Protein AF-A0A8E0R5C3-F1 (afdb_monomer_lite)

Structure (mmCIF, N/CA/C/O backbone):
data_AF-A0A8E0R5C3-F1
#
_entry.id   AF-A0A8E0R5C3-F1
#
loop_
_atom_site.group_PDB
_atom_site.id
_atom_site.type_symbol
_atom_site.label_atom_id
_atom_site.label_alt_id
_atom_site.label_comp_id
_atom_site.label_asym_id
_atom_site.label_entity_id
_atom_site.label_seq_id
_atom_site.pdbx_PDB_ins_code
_atom_site.Cartn_x
_atom_site.Cartn_y
_atom_site.Cartn_z
_atom_site.occupancy
_atom_site.B_iso_or_equiv
_atom_site.auth_seq_id
_atom_site.auth_comp_id
_atom_site.auth_asym_id
_atom_site.auth_atom_id
_atom_site.pdbx_PDB_model_num
ATOM 1 N N . MET A 1 1 ? -10.863 15.757 -6.243 1.00 49.06 1 MET A N 1
ATOM 2 C CA . MET A 1 1 ? -9.593 15.259 -5.676 1.00 49.06 1 MET A CA 1
ATOM 3 C C . MET A 1 1 ? -9.547 15.719 -4.234 1.00 49.06 1 MET A C 1
ATOM 5 O O . MET A 1 1 ? -9.753 16.904 -4.004 1.00 49.06 1 MET A O 1
ATOM 9 N N . ILE A 1 2 ? -9.385 14.805 -3.284 1.00 59.47 2 ILE A N 1
ATOM 10 C CA . ILE A 1 2 ? -9.263 15.163 -1.868 1.00 59.47 2 ILE A CA 1
ATOM 11 C C . ILE A 1 2 ? -7.774 15.401 -1.629 1.00 59.47 2 ILE A C 1
ATOM 13 O O . ILE A 1 2 ? -6.978 14.485 -1.808 1.00 59.47 2 ILE A O 1
ATOM 17 N N . TYR A 1 3 ? -7.398 16.637 -1.314 1.00 68.12 3 TYR A N 1
ATOM 18 C CA . TYR A 1 3 ? -6.033 16.991 -0.935 1.00 68.12 3 TYR A CA 1
ATOM 19 C C . TYR A 1 3 ? -5.953 16.993 0.597 1.00 68.12 3 TYR A C 1
ATOM 21 O O . TYR A 1 3 ? -6.771 17.646 1.242 1.00 68.12 3 TYR A O 1
ATOM 29 N N . GLY A 1 4 ? -5.000 16.262 1.182 1.00 75.62 4 GLY A N 1
ATOM 30 C CA . GLY A 1 4 ? -4.830 16.146 2.638 1.00 75.62 4 GLY A CA 1
ATOM 31 C C . GLY A 1 4 ? -5.067 14.730 3.171 1.00 75.62 4 GLY A C 1
ATOM 32 O O . GLY A 1 4 ? -5.114 13.775 2.401 1.00 75.62 4 GLY A O 1
ATOM 33 N N . ASN A 1 5 ? -5.181 14.591 4.496 1.00 83.88 5 ASN A N 1
ATOM 34 C CA . ASN A 1 5 ? -5.381 13.295 5.146 1.00 83.88 5 ASN A CA 1
ATOM 35 C C . ASN A 1 5 ? -6.845 12.826 4.986 1.00 83.88 5 ASN A C 1
ATOM 37 O O . ASN A 1 5 ? -7.733 13.417 5.609 1.00 83.88 5 ASN A O 1
ATOM 41 N N . PRO A 1 6 ? -7.123 11.760 4.209 1.00 85.19 6 PRO A N 1
ATOM 42 C CA . PRO A 1 6 ? -8.486 11.278 3.995 1.00 85.19 6 PRO A CA 1
ATOM 43 C C . PRO A 1 6 ? -9.127 10.695 5.265 1.00 85.19 6 PRO A C 1
ATOM 45 O O . PRO A 1 6 ? -10.352 10.595 5.323 1.00 85.19 6 PRO A O 1
ATOM 48 N N . LEU A 1 7 ? -8.345 10.368 6.304 1.00 88.44 7 LEU A N 1
ATOM 49 C CA . LEU A 1 7 ? -8.871 9.913 7.597 1.00 88.44 7 LEU A CA 1
ATOM 50 C C . LEU A 1 7 ? -9.778 10.958 8.258 1.00 88.44 7 LEU A C 1
ATOM 52 O O . LEU A 1 7 ? -10.740 10.578 8.919 1.00 88.44 7 LEU A O 1
ATOM 56 N N . LEU A 1 8 ? -9.550 12.255 8.015 1.00 88.75 8 LEU A N 1
ATOM 57 C CA . LEU A 1 8 ? -10.394 13.331 8.553 1.00 88.75 8 LEU A CA 1
ATOM 58 C C . LEU A 1 8 ? -11.851 13.230 8.073 1.00 88.75 8 LEU A C 1
ATOM 60 O O . LEU A 1 8 ? -12.776 13.638 8.776 1.00 88.75 8 LEU A O 1
ATOM 64 N N . LEU A 1 9 ? -12.082 12.663 6.887 1.00 88.94 9 LEU A N 1
ATOM 65 C CA . LEU A 1 9 ? -13.431 12.452 6.355 1.00 88.94 9 LEU A CA 1
ATOM 66 C C . LEU A 1 9 ? -14.145 11.304 7.067 1.00 88.94 9 LEU A C 1
ATOM 68 O O . LEU A 1 9 ? -15.343 11.388 7.327 1.00 88.94 9 LEU A O 1
ATOM 72 N N . VAL A 1 10 ? -13.397 10.262 7.427 1.00 92.06 10 VAL A N 1
ATOM 73 C CA . VAL A 1 10 ? -13.918 9.145 8.221 1.00 92.06 10 VAL A CA 1
ATOM 74 C C . VAL A 1 10 ? -14.226 9.621 9.641 1.00 92.06 10 VAL A C 1
ATOM 76 O O . VAL A 1 10 ? -15.318 9.384 10.148 1.00 92.06 10 VAL A O 1
ATOM 79 N N . GLN A 1 11 ? -13.309 10.374 10.254 1.00 91.75 11 GLN A N 1
ATOM 80 C CA . GLN A 1 11 ? -13.478 10.928 11.604 1.00 91.75 11 GLN A CA 1
ATOM 81 C C . GLN A 1 11 ? -14.645 11.922 11.706 1.00 91.75 11 GLN A C 1
ATOM 83 O O . GLN A 1 11 ? -15.310 11.982 12.735 1.00 91.75 11 GLN A O 1
ATOM 88 N N . SER A 1 12 ? -14.930 12.677 10.640 1.00 91.94 12 SER A N 1
ATOM 89 C CA . SER A 1 12 ? -16.087 13.587 10.578 1.00 91.94 12 SER A CA 1
ATOM 90 C C . SER A 1 12 ? -17.410 12.897 10.224 1.00 91.94 12 SER A C 1
ATOM 92 O O . SER A 1 12 ? -18.440 13.564 10.145 1.00 91.94 12 SER A O 1
ATOM 94 N N . GLY A 1 13 ? -17.413 11.575 10.019 1.00 91.69 13 GLY A N 1
ATOM 95 C CA . GLY A 1 13 ? -18.620 10.811 9.695 1.00 91.69 13 GLY A CA 1
ATOM 96 C C . GLY A 1 13 ? -19.142 11.031 8.272 1.00 91.69 13 GLY A C 1
ATOM 97 O O . GLY A 1 13 ? -20.280 10.674 7.977 1.00 91.69 13 GLY A O 1
ATOM 98 N N . LEU A 1 14 ? -18.328 11.603 7.378 1.00 90.25 14 LEU A N 1
ATOM 99 C CA . LEU A 1 14 ? -18.708 11.903 5.993 1.00 90.25 14 LEU A CA 1
ATOM 100 C C . LEU A 1 14 ? -18.592 10.692 5.053 1.00 90.25 14 LEU A C 1
ATOM 102 O O . LEU A 1 14 ? -18.935 10.794 3.875 1.00 90.25 14 LEU A O 1
ATOM 106 N N . GLY A 1 15 ? -18.122 9.546 5.550 1.00 89.25 15 GLY A N 1
ATOM 107 C CA . GLY A 1 15 ? -18.089 8.296 4.799 1.00 89.25 15 GLY A CA 1
ATOM 108 C C . GLY A 1 15 ? -17.063 7.294 5.320 1.00 89.25 15 GLY A C 1
ATOM 109 O O . GLY A 1 15 ? -16.500 7.453 6.401 1.00 89.25 15 GLY A O 1
ATOM 110 N N . ASN A 1 16 ? -16.814 6.265 4.509 1.00 92.25 16 ASN A N 1
ATOM 111 C CA . ASN A 1 16 ? -15.807 5.235 4.758 1.00 92.25 16 ASN A CA 1
ATOM 112 C C . ASN A 1 16 ? -14.660 5.357 3.749 1.00 92.25 16 ASN A C 1
ATOM 114 O O . ASN A 1 16 ? -14.870 5.774 2.609 1.00 92.25 16 ASN A O 1
ATOM 118 N N . LEU A 1 17 ? -13.462 4.943 4.158 1.00 91.81 17 LEU A N 1
ATOM 119 C CA . LEU A 1 17 ? -12.274 4.908 3.310 1.00 91.81 17 LEU A CA 1
ATOM 120 C C . LEU A 1 17 ? -11.857 3.457 3.062 1.00 91.81 17 LEU A C 1
ATOM 122 O O . LEU A 1 17 ? -11.626 2.711 4.011 1.00 91.81 17 LEU A O 1
ATOM 126 N N . LEU A 1 18 ? -11.712 3.085 1.790 1.00 92.75 18 LEU A N 1
ATOM 127 C CA . LEU A 1 18 ? -11.019 1.862 1.399 1.00 92.75 18 LEU A CA 1
ATOM 128 C C . LEU A 1 18 ? -9.556 2.202 1.108 1.00 92.75 18 LEU A C 1
ATOM 130 O O . LEU A 1 18 ? -9.272 3.109 0.326 1.00 92.75 18 LEU A O 1
ATOM 134 N N . VAL A 1 19 ? -8.635 1.494 1.753 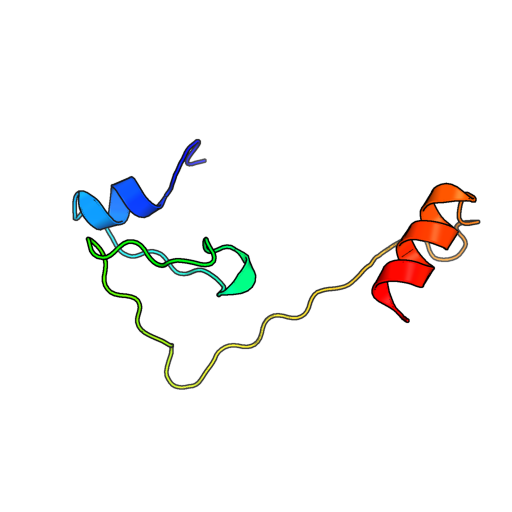1.00 90.88 19 VAL A N 1
ATOM 135 C CA . VAL A 1 19 ? -7.196 1.772 1.700 1.00 90.88 19 VAL A CA 1
ATOM 136 C C . VAL A 1 19 ? -6.412 0.480 1.905 1.00 90.88 19 VAL A C 1
ATOM 138 O O . VAL A 1 19 ? -6.898 -0.449 2.551 1.00 90.88 19 VAL A O 1
ATOM 141 N N . THR A 1 20 ? -5.206 0.412 1.350 1.00 91.75 20 THR A N 1
ATOM 142 C CA . THR A 1 20 ? -4.290 -0.711 1.557 1.00 91.75 20 THR A CA 1
ATOM 143 C C . THR A 1 20 ? -3.419 -0.474 2.792 1.00 91.75 20 THR A C 1
ATOM 145 O O . THR A 1 20 ? -3.144 0.664 3.180 1.00 91.75 20 THR A O 1
ATOM 148 N N . ARG A 1 21 ? -2.993 -1.553 3.458 1.00 88.25 21 ARG A N 1
ATOM 149 C CA . ARG A 1 21 ? -2.277 -1.461 4.743 1.00 88.25 21 ARG A CA 1
ATOM 150 C C . ARG A 1 21 ? -0.954 -0.693 4.645 1.00 88.25 21 ARG A C 1
ATOM 152 O O . ARG A 1 21 ? -0.574 -0.036 5.608 1.00 88.25 21 ARG A O 1
ATOM 159 N N . ASP A 1 22 ? -0.274 -0.786 3.512 1.00 89.56 22 ASP A N 1
ATOM 160 C CA . ASP A 1 22 ? 1.005 -0.135 3.214 1.00 89.56 22 ASP A CA 1
ATOM 161 C C . ASP A 1 22 ? 0.898 1.389 3.047 1.00 89.56 22 ASP A C 1
ATOM 163 O O . ASP A 1 22 ? 1.894 2.088 3.205 1.00 89.56 22 ASP A O 1
ATOM 167 N N . LEU A 1 23 ? -0.306 1.916 2.794 1.00 88.06 23 LEU A N 1
ATOM 168 C CA . LEU A 1 23 ? -0.569 3.358 2.738 1.00 88.06 23 LEU A CA 1
ATOM 169 C C . LEU A 1 23 ? -0.904 3.965 4.110 1.00 88.06 23 LEU A C 1
ATOM 171 O O . LEU A 1 23 ? -1.074 5.180 4.221 1.00 88.06 23 LEU A O 1
ATOM 175 N N . LEU A 1 24 ? -1.026 3.141 5.154 1.00 87.75 24 LEU A N 1
ATOM 176 C CA . LEU A 1 24 ? -1.295 3.591 6.516 1.00 87.75 24 LEU A CA 1
ATOM 17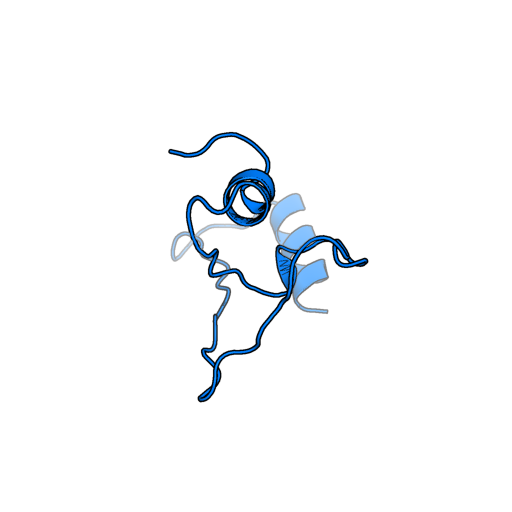7 C C . LEU A 1 24 ? 0.002 3.821 7.287 1.00 87.75 24 LEU A C 1
ATOM 179 O O . LEU A 1 24 ? 1.015 3.159 7.060 1.00 87.75 24 LEU A O 1
ATOM 183 N N . ALA A 1 25 ? -0.055 4.729 8.261 1.00 87.25 25 ALA A N 1
ATOM 184 C CA . ALA A 1 25 ? 1.021 4.870 9.229 1.00 87.25 25 ALA A CA 1
ATOM 185 C C . ALA A 1 25 ? 1.255 3.535 9.980 1.00 87.25 25 ALA A C 1
ATOM 187 O O . ALA A 1 25 ? 0.327 2.727 10.125 1.00 87.25 25 ALA A O 1
ATOM 188 N N . PRO A 1 26 ? 2.485 3.276 10.468 1.00 88.94 26 PRO A N 1
ATOM 189 C CA . PRO A 1 26 ? 2.778 2.066 11.237 1.00 88.94 26 PRO A CA 1
ATOM 190 C C . PRO A 1 26 ? 1.846 1.903 12.444 1.00 88.94 26 PRO A C 1
ATOM 192 O O . PRO A 1 26 ? 1.328 0.811 12.690 1.00 88.94 26 PRO A O 1
ATOM 195 N N . GLU A 1 27 ? 1.593 3.011 13.141 1.00 91.81 27 GLU A N 1
ATOM 196 C CA . GLU A 1 27 ? 0.636 3.109 14.234 1.00 91.81 27 GLU A CA 1
ATOM 197 C C . GLU A 1 27 ? -0.715 3.603 13.705 1.00 91.81 27 GLU A C 1
ATOM 199 O O . GLU A 1 27 ? -0.790 4.579 12.956 1.00 91.81 27 GLU A O 1
ATOM 204 N N . LEU A 1 28 ? -1.781 2.884 14.054 1.00 90.19 28 LEU A N 1
ATOM 205 C CA . LEU A 1 28 ? -3.126 3.181 13.575 1.00 90.19 28 LEU A CA 1
ATOM 206 C C . LEU A 1 28 ? -3.782 4.237 14.463 1.00 90.19 28 LEU A C 1
ATOM 208 O O . LEU A 1 28 ? -3.699 4.160 15.687 1.00 90.19 28 LEU A O 1
ATOM 212 N N . ASP A 1 29 ? -4.473 5.188 13.836 1.00 88.31 29 ASP A N 1
ATOM 213 C CA . ASP A 1 29 ? -5.233 6.210 14.553 1.00 88.31 29 ASP A CA 1
ATOM 214 C C . ASP A 1 29 ? -6.378 5.545 15.350 1.00 88.31 29 ASP A C 1
ATOM 216 O O . ASP A 1 29 ? -7.242 4.898 14.745 1.00 88.31 29 ASP A O 1
ATOM 220 N N . PRO A 1 30 ? -6.412 5.678 16.691 1.00 89.75 30 PRO A N 1
ATOM 221 C CA . PRO A 1 30 ? -7.421 5.033 17.532 1.00 89.75 30 PRO A CA 1
ATOM 222 C C . PRO A 1 30 ? -8.822 5.647 17.374 1.00 89.75 30 PRO A C 1
ATOM 224 O O . PRO A 1 30 ? -9.804 5.056 17.822 1.00 89.75 30 PRO A O 1
ATOM 227 N N . GLY A 1 31 ? -8.932 6.824 16.750 1.00 90.00 31 GLY A N 1
ATOM 228 C CA . GLY A 1 31 ? -10.186 7.521 16.471 1.00 90.00 31 GLY A CA 1
ATOM 229 C C . GLY A 1 31 ? -10.967 6.953 15.285 1.00 90.00 31 GLY A C 1
ATOM 230 O O . GLY A 1 31 ? -12.081 7.406 15.023 1.00 90.00 31 GLY A O 1
ATOM 231 N N . VAL A 1 32 ? -10.424 5.964 14.570 1.00 91.31 32 VAL A N 1
ATOM 232 C CA . VAL A 1 32 ? -11.133 5.242 13.508 1.00 91.31 32 VAL A CA 1
ATOM 233 C C . VAL A 1 32 ? -10.989 3.734 13.680 1.00 91.31 32 VAL A C 1
ATOM 235 O O . VAL A 1 32 ? -10.018 3.226 14.234 1.00 91.31 32 VAL A O 1
ATOM 238 N N . ARG A 1 33 ? -11.972 2.988 13.175 1.00 92.12 33 ARG A N 1
ATOM 239 C CA . ARG A 1 33 ? -11.925 1.526 13.157 1.00 92.12 33 ARG A CA 1
ATOM 240 C C . ARG A 1 33 ? -11.491 1.040 11.779 1.00 92.12 33 ARG A C 1
ATOM 242 O O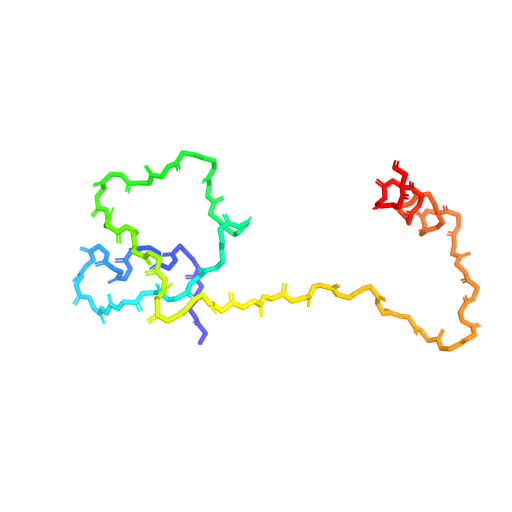 . ARG A 1 33 ? -12.157 1.328 10.791 1.00 92.12 33 ARG A O 1
ATOM 249 N N . PHE A 1 34 ? -10.428 0.245 11.737 1.00 92.81 34 PHE A N 1
ATOM 250 C CA . PHE A 1 34 ? -10.004 -0.465 10.532 1.00 92.81 34 PHE A CA 1
ATOM 251 C C . PHE A 1 34 ? -10.643 -1.852 10.499 1.00 92.81 34 PHE A C 1
ATOM 253 O O . PHE A 1 34 ? -10.536 -2.610 11.463 1.00 92.81 34 PHE A O 1
ATOM 260 N N . LEU A 1 35 ? -11.314 -2.173 9.396 1.00 93.06 35 LEU A N 1
ATOM 261 C CA . LEU A 1 35 ? -11.959 -3.463 9.174 1.00 93.06 35 LEU A CA 1
ATOM 262 C C . LEU A 1 35 ? -11.359 -4.099 7.914 1.00 93.06 35 LEU A C 1
ATOM 264 O O . LEU A 1 35 ? -11.399 -3.460 6.860 1.00 93.06 35 LEU A O 1
ATOM 268 N N . PRO A 1 36 ? -10.785 -5.313 7.995 1.00 92.44 36 PRO A N 1
ATOM 269 C CA . PRO A 1 36 ? -10.371 -6.032 6.799 1.00 92.44 36 PRO A CA 1
ATOM 270 C C . PRO A 1 36 ? -11.603 -6.440 5.985 1.00 92.44 36 PRO A C 1
ATOM 272 O O . PRO A 1 36 ? -12.684 -6.651 6.538 1.00 92.44 36 PRO A O 1
ATOM 275 N N . LEU A 1 37 ? -11.436 -6.553 4.669 1.00 93.62 37 LEU A N 1
ATOM 276 C CA . LEU A 1 37 ? -12.474 -7.102 3.801 1.00 93.62 37 LEU A CA 1
ATOM 277 C C . LEU A 1 37 ? -12.517 -8.629 3.913 1.00 93.62 37 LEU A C 1
ATOM 279 O O . LEU A 1 37 ? -11.473 -9.269 4.041 1.00 93.62 37 LEU A O 1
ATOM 283 N N . ASP A 1 38 ? -13.724 -9.184 3.815 1.00 93.62 38 ASP A N 1
ATOM 284 C CA . ASP A 1 38 ? -13.975 -10.619 3.697 1.00 93.62 38 ASP A CA 1
ATOM 285 C C . ASP A 1 38 ? -14.952 -10.862 2.524 1.00 93.62 38 ASP A C 1
ATOM 287 O O . ASP A 1 38 ? -16.104 -10.419 2.598 1.00 93.62 38 ASP A O 1
ATOM 291 N N . PRO A 1 39 ? -14.510 -11.478 1.410 1.00 94.06 39 PRO A N 1
ATOM 292 C CA . PRO A 1 39 ? -13.167 -12.014 1.186 1.00 94.06 39 PRO A CA 1
ATOM 293 C C . PRO A 1 39 ? -12.091 -10.913 1.058 1.00 94.06 39 PRO A C 1
ATOM 295 O O . PRO A 1 39 ? -12.410 -9.778 0.684 1.00 94.06 39 PRO A O 1
ATOM 298 N N . PRO A 1 40 ? -10.808 -11.230 1.323 1.00 92.62 40 PRO A N 1
ATOM 299 C CA . PRO A 1 40 ? -9.707 -10.298 1.095 1.00 92.62 40 PRO A CA 1
ATOM 300 C C . PRO A 1 40 ? -9.611 -9.862 -0.373 1.00 92.62 40 PRO A C 1
ATOM 302 O O . PRO A 1 40 ? -9.800 -10.668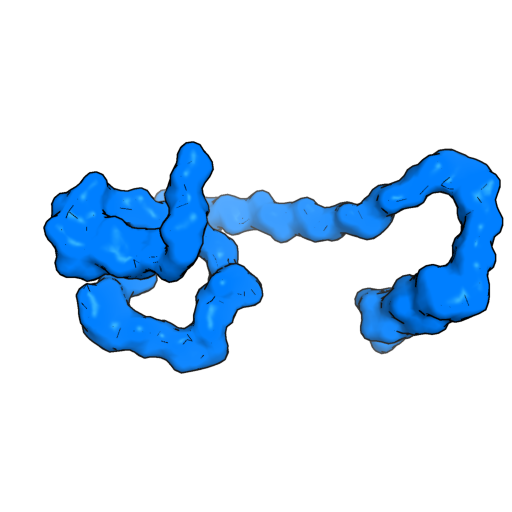 -1.284 1.00 92.62 40 PRO A O 1
ATOM 305 N N . LEU A 1 41 ? -9.263 -8.592 -0.602 1.00 92.31 41 LEU A N 1
ATOM 306 C CA . LEU A 1 41 ? -8.879 -8.087 -1.922 1.00 92.31 41 LEU A CA 1
ATOM 307 C C . LEU A 1 41 ? -7.359 -7.967 -2.013 1.00 92.31 41 LEU A C 1
ATOM 309 O O . LEU A 1 41 ? -6.723 -7.411 -1.118 1.00 92.31 41 LEU A O 1
ATOM 313 N N . GLU A 1 42 ? -6.791 -8.442 -3.118 1.00 90.44 42 GLU A N 1
ATOM 314 C CA . GLU A 1 42 ? -5.351 -8.402 -3.365 1.00 90.44 42 GLU A CA 1
ATOM 315 C C . GLU A 1 42 ? -4.973 -7.260 -4.309 1.00 90.44 42 GLU A C 1
ATOM 317 O O . GLU A 1 42 ? -5.580 -7.059 -5.364 1.00 90.44 42 GLU A O 1
ATOM 322 N N . THR A 1 43 ? -3.920 -6.530 -3.950 1.00 90.69 43 THR A N 1
ATOM 323 C CA . THR A 1 43 ? -3.314 -5.493 -4.790 1.00 90.69 43 THR A CA 1
ATOM 324 C C . THR A 1 43 ? -1.916 -5.912 -5.211 1.00 90.69 43 THR A C 1
ATOM 326 O O . THR A 1 43 ? -1.108 -6.313 -4.376 1.00 90.69 43 THR A O 1
ATOM 329 N N . HIS A 1 44 ? -1.616 -5.766 -6.499 1.00 90.69 44 HIS A N 1
ATOM 330 C CA . HIS A 1 44 ? -0.317 -6.105 -7.069 1.00 90.69 44 HIS A CA 1
ATOM 331 C C . HIS A 1 44 ? 0.391 -4.834 -7.531 1.00 90.69 44 HIS A C 1
ATOM 333 O O . HIS A 1 44 ? -0.135 -4.088 -8.359 1.00 90.69 44 HIS A O 1
ATOM 339 N N . TYR A 1 45 ? 1.595 -4.601 -7.015 1.00 89.50 45 TYR A N 1
ATOM 340 C CA . TYR A 1 45 ? 2.461 -3.533 -7.498 1.00 89.50 45 TYR A CA 1
ATOM 341 C C . TYR A 1 45 ? 3.308 -4.033 -8.662 1.00 89.50 45 TYR A C 1
ATOM 343 O O . TYR A 1 45 ? 3.864 -5.129 -8.624 1.00 89.50 45 TYR A O 1
ATOM 351 N N . MET A 1 46 ? 3.422 -3.211 -9.701 1.00 91.31 46 MET A N 1
ATOM 352 C CA . MET A 1 46 ? 4.253 -3.504 -10.862 1.00 91.31 46 MET A CA 1
ATOM 353 C C . MET A 1 46 ? 5.188 -2.330 -11.111 1.00 91.31 46 MET A C 1
ATOM 355 O O . MET A 1 46 ? 4.748 -1.183 -11.195 1.00 91.31 46 MET A O 1
ATOM 359 N N . LEU A 1 47 ? 6.478 -2.619 -11.271 1.00 91.19 47 LEU A N 1
ATOM 360 C CA . LEU A 1 47 ? 7.425 -1.648 -11.799 1.00 91.19 47 LEU A CA 1
ATOM 361 C C . LEU A 1 47 ? 7.402 -1.742 -13.327 1.00 91.19 47 LEU A C 1
ATOM 363 O O . LEU A 1 47 ? 7.626 -2.813 -13.886 1.00 91.19 47 LEU A O 1
ATOM 367 N N . VAL A 1 48 ? 7.103 -0.632 -14.003 1.00 90.50 48 VAL A N 1
ATOM 368 C CA . VAL A 1 48 ? 6.881 -0.616 -15.456 1.00 90.50 48 VAL A CA 1
ATOM 369 C C . VAL A 1 48 ? 7.813 0.388 -16.125 1.00 90.50 48 VAL A C 1
ATOM 371 O O . VAL A 1 48 ? 7.908 1.542 -15.714 1.00 90.50 48 VAL A O 1
ATOM 374 N N . TRP A 1 49 ? 8.479 -0.044 -17.194 1.00 90.62 49 TRP A N 1
ATOM 375 C CA . TRP A 1 49 ? 9.311 0.797 -18.056 1.00 90.62 49 TRP A CA 1
ATOM 376 C C . TRP A 1 49 ? 9.101 0.439 -19.532 1.00 90.62 49 TRP A C 1
ATOM 378 O O . TRP A 1 49 ? 8.478 -0.568 -19.873 1.00 90.62 49 TRP A O 1
ATOM 388 N N . LYS A 1 50 ? 9.600 1.287 -20.442 1.00 91.31 50 LYS A N 1
ATOM 389 C CA . LYS A 1 50 ? 9.508 1.027 -21.889 1.00 91.31 50 LYS A CA 1
ATOM 390 C C . LYS A 1 50 ? 10.254 -0.267 -22.237 1.00 91.31 50 LYS A C 1
ATOM 392 O O . LYS A 1 50 ? 11.354 -0.485 -21.744 1.00 91.31 50 LYS A O 1
ATOM 397 N N . LYS A 1 51 ? 9.698 -1.058 -23.164 1.00 83.12 51 LYS A N 1
ATOM 398 C CA . LYS A 1 51 ? 10.139 -2.422 -23.534 1.00 83.12 51 LYS A CA 1
ATOM 399 C C . LYS A 1 51 ? 11.639 -2.594 -23.859 1.00 83.12 51 LYS A C 1
ATOM 401 O O . LYS A 1 51 ? 12.123 -3.708 -23.777 1.00 83.12 51 LYS A O 1
ATOM 406 N N . ASN A 1 52 ? 12.375 -1.524 -24.167 1.00 87.50 52 ASN A N 1
ATOM 407 C CA . ASN A 1 52 ? 13.823 -1.543 -24.427 1.00 87.50 52 ASN A CA 1
ATOM 408 C C . ASN A 1 52 ? 14.554 -0.373 -23.735 1.00 87.50 52 ASN A C 1
ATOM 410 O O . ASN A 1 52 ? 15.480 0.206 -24.300 1.00 87.50 52 ASN A O 1
ATOM 414 N N . ALA A 1 53 ? 14.087 0.068 -22.564 1.00 87.75 53 ALA A N 1
ATOM 415 C CA . ALA A 1 53 ? 14.750 1.149 -21.842 1.00 87.75 53 ALA A CA 1
ATOM 416 C C . ALA A 1 53 ? 16.081 0.665 -21.254 1.00 87.75 53 ALA A C 1
ATOM 418 O O . ALA A 1 53 ? 16.093 -0.235 -20.415 1.00 87.75 53 ALA A O 1
ATOM 419 N N . THR A 1 54 ? 17.188 1.299 -21.642 1.00 91.19 54 THR A N 1
ATOM 420 C CA . THR A 1 54 ? 18.437 1.192 -20.883 1.00 91.19 54 THR A CA 1
ATOM 421 C C . THR A 1 54 ? 18.223 1.865 -19.534 1.00 91.19 54 THR A C 1
ATOM 423 O O . THR A 1 54 ? 17.900 3.056 -19.477 1.00 91.19 54 THR A O 1
ATOM 426 N N . LEU A 1 55 ? 18.365 1.107 -18.448 1.00 91.75 55 LEU A N 1
ATOM 427 C CA . LEU A 1 55 ? 18.273 1.669 -17.108 1.00 91.75 55 LEU A CA 1
ATOM 428 C C . LEU A 1 55 ? 19.470 2.592 -16.863 1.00 91.75 55 LEU A C 1
ATOM 430 O O . LEU A 1 55 ? 20.599 2.318 -17.260 1.00 91.75 55 LEU A O 1
ATOM 434 N N . THR A 1 56 ? 19.219 3.726 -16.219 1.00 94.00 56 THR A N 1
ATOM 435 C CA . THR A 1 56 ? 20.307 4.567 -15.719 1.00 94.00 56 THR A CA 1
ATOM 436 C C . THR A 1 56 ? 20.929 3.897 -14.495 1.00 94.00 56 THR A C 1
ATOM 438 O O . THR A 1 56 ? 20.247 3.159 -13.785 1.00 94.00 56 THR A O 1
ATOM 441 N N . LYS A 1 57 ? 22.193 4.203 -14.172 1.00 95.81 57 LYS A N 1
ATOM 442 C CA . LYS A 1 57 ? 22.843 3.659 -12.962 1.00 95.81 57 LYS A CA 1
ATOM 443 C C . LYS A 1 57 ? 22.007 3.844 -11.677 1.00 95.81 57 LYS A C 1
ATOM 445 O O . LYS A 1 57 ? 21.934 2.900 -10.893 1.00 95.81 57 LYS A O 1
ATOM 450 N N . PRO A 1 58 ? 21.345 5.000 -11.433 1.00 95.25 58 PRO A N 1
ATOM 451 C CA . PRO A 1 58 ? 20.428 5.130 -10.299 1.00 95.25 58 PRO A CA 1
ATOM 452 C C . PRO A 1 58 ? 19.223 4.184 -10.367 1.00 95.25 58 PRO A C 1
ATOM 454 O O . PRO A 1 58 ? 18.863 3.604 -9.348 1.00 95.25 58 PRO A O 1
ATOM 457 N N . ALA A 1 59 ? 18.620 3.994 -11.545 1.00 93.44 59 ALA A N 1
ATOM 458 C CA . ALA A 1 59 ? 17.477 3.097 -11.718 1.00 93.44 59 ALA A CA 1
ATOM 459 C C . ALA A 1 59 ? 17.864 1.621 -11.523 1.00 93.44 59 ALA A C 1
ATOM 461 O O . ALA A 1 59 ? 17.124 0.882 -10.883 1.00 93.44 59 ALA A O 1
ATOM 462 N N . GLU A 1 60 ? 19.041 1.207 -12.001 1.00 93.06 60 GLU A N 1
ATOM 463 C CA . GLU A 1 60 ? 19.600 -0.128 -11.743 1.00 93.06 60 GLU A CA 1
ATOM 464 C C . GLU A 1 60 ? 19.813 -0.363 -10.245 1.00 93.06 60 GLU A C 1
ATOM 466 O O . GLU A 1 60 ? 19.409 -1.393 -9.708 1.00 93.06 60 GLU A O 1
ATOM 471 N N . ARG A 1 61 ? 20.415 0.613 -9.549 1.00 95.12 61 ARG A N 1
ATOM 472 C CA . ARG A 1 61 ? 20.620 0.538 -8.097 1.00 95.12 61 ARG A CA 1
ATOM 473 C C . ARG A 1 61 ? 19.298 0.462 -7.345 1.00 95.12 61 ARG A C 1
ATOM 475 O O . ARG A 1 61 ? 19.165 -0.393 -6.478 1.00 95.12 61 ARG A O 1
ATOM 482 N N . PHE A 1 62 ? 18.326 1.297 -7.697 1.00 93.81 62 PHE A N 1
ATOM 483 C CA . PH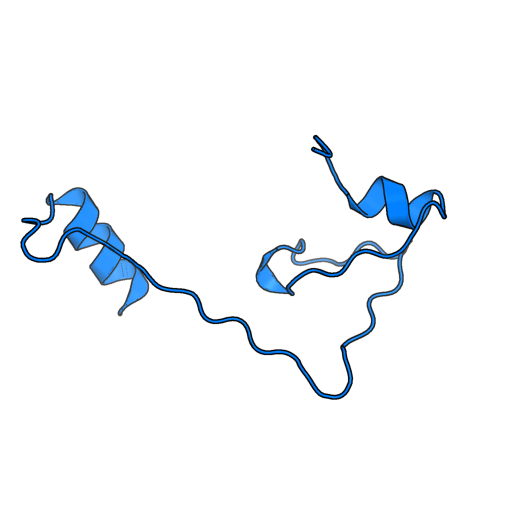E A 1 62 ? 16.993 1.249 -7.104 1.00 93.81 62 PHE A CA 1
ATOM 484 C C . PHE A 1 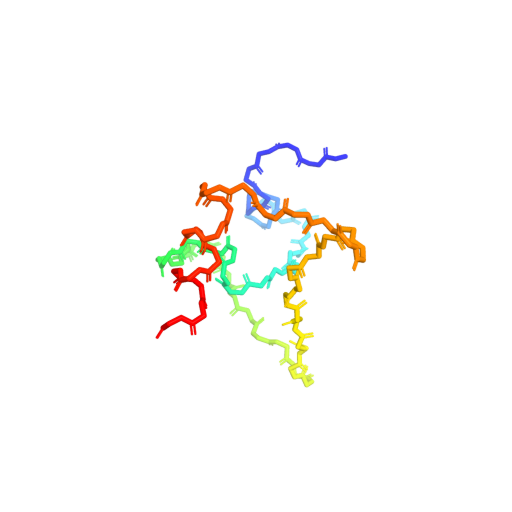62 ? 16.319 -0.110 -7.324 1.00 93.81 62 PHE A C 1
ATOM 486 O O . PHE A 1 62 ? 15.846 -0.712 -6.366 1.00 93.81 62 PHE A O 1
ATOM 493 N N . LEU A 1 63 ? 16.350 -0.640 -8.552 1.00 92.94 63 LEU A N 1
ATOM 494 C CA . LEU A 1 63 ? 15.800 -1.961 -8.853 1.00 92.94 63 LEU A CA 1
ATOM 495 C C . LEU A 1 63 ? 16.471 -3.051 -8.007 1.00 92.94 63 LEU A C 1
ATOM 497 O O . LEU A 1 63 ? 15.773 -3.860 -7.408 1.00 92.94 63 LEU A O 1
ATOM 501 N N . SER A 1 64 ? 17.801 -3.019 -7.877 1.00 93.06 64 SER A N 1
ATOM 502 C CA . SER A 1 64 ? 18.531 -3.987 -7.049 1.00 93.06 64 SER A CA 1
ATOM 503 C C . SER A 1 64 ? 18.155 -3.944 -5.562 1.00 93.06 64 SER A C 1
ATOM 505 O O . SER A 1 64 ? 18.236 -4.973 -4.903 1.00 93.06 64 SER A O 1
ATOM 507 N N . MET A 1 65 ? 17.715 -2.790 -5.038 1.00 95.06 65 MET A N 1
ATOM 508 C CA . MET A 1 65 ? 17.225 -2.663 -3.656 1.00 95.06 65 MET A CA 1
ATOM 509 C C . MET A 1 65 ? 15.815 -3.231 -3.466 1.00 95.06 65 MET A C 1
ATOM 511 O O . MET A 1 65 ? 15.443 -3.546 -2.343 1.00 95.06 65 MET A O 1
ATOM 515 N N . LEU A 1 66 ? 15.019 -3.318 -4.536 1.00 90.69 66 LEU A N 1
ATOM 516 C CA . LEU A 1 66 ? 13.652 -3.840 -4.488 1.00 90.69 66 LEU A CA 1
ATOM 517 C C . LEU A 1 66 ? 13.577 -5.353 -4.723 1.00 90.69 66 LEU A C 1
ATOM 519 O O . LEU A 1 66 ? 12.583 -5.970 -4.351 1.00 90.69 66 LEU A O 1
ATOM 523 N N . THR A 1 67 ? 14.576 -5.934 -5.392 1.00 83.12 67 THR A N 1
ATOM 524 C CA . THR A 1 67 ? 14.580 -7.351 -5.798 1.00 83.12 67 THR A CA 1
ATOM 525 C C . THR A 1 67 ? 15.564 -8.229 -5.023 1.00 83.12 67 THR A C 1
ATOM 527 O O . THR A 1 67 ? 15.634 -9.422 -5.311 1.00 83.12 67 THR A O 1
ATOM 530 N N . GLY A 1 68 ? 16.376 -7.647 -4.136 1.00 57.56 68 GLY A N 1
ATOM 531 C CA . GLY A 1 68 ? 17.324 -8.361 -3.270 1.00 57.56 68 GLY A CA 1
ATOM 532 C C . GLY A 1 68 ? 16.741 -8.621 -1.893 1.00 57.56 68 GLY A C 1
ATOM 533 O O . GLY A 1 68 ? 17.078 -9.682 -1.329 1.00 57.56 68 GLY A O 1
#

Secondary structure (DSSP, 8-state):
---S-THHHHHTTS------GGGS-SSPPTTS-----SSPPP--------TTPPPPHHHHHHHHHHH-

pLDDT: mean 88.71, std 8.35, range [49.06, 95.81]

Sequence (68 aa):
MIYGNPLLLVQSGLGNLLVTRDLLAPELDPGVRFLPLDPPLETHYMLVWKKNATLTKPAERFLSMLTG

Foldseek 3Di:
DDPDDCVVCVLVVVDDDDDDPVPDDPDDDPSDDDDADVVHDDDDDDDDDDPDDDADPVRVVVVVVVPD

Radius of gyration: 17.76 Å; chains: 1; bounding box: 42×29×42 Å